Protein AF-A0A9Q4HF87-F1 (afdb_monomer_lite)

Structure (mmCIF, N/CA/C/O backbone):
data_AF-A0A9Q4HF87-F1
#
_entry.id   AF-A0A9Q4HF87-F1
#
loop_
_atom_site.group_PDB
_atom_site.id
_atom_site.type_symbol
_atom_site.label_atom_id
_atom_site.label_alt_id
_atom_site.label_comp_id
_atom_site.label_asym_id
_atom_site.label_entity_id
_atom_site.label_seq_id
_atom_site.pdbx_PDB_ins_code
_atom_site.Cartn_x
_atom_site.Cartn_y
_atom_site.Cartn_z
_atom_site.occupancy
_atom_site.B_iso_or_equiv
_atom_site.auth_seq_id
_atom_site.auth_comp_id
_atom_site.auth_asym_id
_atom_site.auth_atom_id
_atom_site.pdbx_PDB_model_num
ATOM 1 N N . MET A 1 1 ? -12.145 19.632 29.187 1.00 53.94 1 MET A N 1
ATOM 2 C CA . MET A 1 1 ? -12.642 18.281 29.526 1.00 53.94 1 MET A CA 1
ATOM 3 C C . MET A 1 1 ? -11.750 17.173 28.975 1.00 53.94 1 MET A C 1
ATOM 5 O O . MET A 1 1 ? -11.384 16.326 29.763 1.00 53.94 1 MET A O 1
ATOM 9 N N . TYR A 1 2 ? -11.330 17.186 27.700 1.00 57.38 2 TYR A N 1
ATOM 10 C CA . TYR A 1 2 ? -10.390 16.171 27.170 1.00 57.38 2 TYR A CA 1
ATOM 11 C C . TYR A 1 2 ? -8.930 16.341 27.628 1.00 57.38 2 TYR A C 1
ATOM 13 O O . TYR A 1 2 ? -8.189 15.370 27.724 1.00 57.38 2 TYR A O 1
ATOM 21 N N . GLN A 1 3 ? -8.502 17.572 27.918 1.00 66.12 3 GLN A N 1
ATOM 22 C CA . GLN A 1 3 ? -7.109 17.863 28.270 1.00 66.12 3 GLN A CA 1
ATOM 23 C C . GLN A 1 3 ? -6.695 17.228 29.606 1.00 66.12 3 GLN A C 1
ATOM 25 O O . GLN A 1 3 ? -5.600 16.683 29.708 1.00 66.12 3 GLN A O 1
ATOM 30 N N . ASP A 1 4 ? -7.588 17.239 30.596 1.00 76.38 4 ASP A N 1
ATOM 31 C CA . ASP A 1 4 ? -7.321 16.689 31.929 1.00 76.38 4 ASP A CA 1
ATOM 32 C C . ASP A 1 4 ? -7.160 15.160 31.898 1.00 76.38 4 ASP A C 1
ATOM 34 O O . ASP A 1 4 ? -6.319 14.606 32.603 1.00 76.38 4 ASP A O 1
ATOM 38 N N . GLU A 1 5 ? -7.904 14.482 31.020 1.00 75.12 5 GLU A N 1
ATOM 39 C CA . GLU A 1 5 ? -7.817 13.032 30.821 1.00 75.12 5 GLU A CA 1
ATOM 40 C C . GLU A 1 5 ? -6.488 12.625 30.167 1.00 75.12 5 GLU A C 1
ATOM 42 O O . GLU A 1 5 ? -5.834 11.677 30.604 1.00 75.12 5 GLU A O 1
ATOM 47 N N . ILE A 1 6 ? -6.043 13.372 29.150 1.00 74.00 6 ILE A N 1
ATOM 48 C CA . ILE A 1 6 ? -4.746 13.132 28.502 1.00 74.00 6 ILE A CA 1
ATOM 49 C C . ILE A 1 6 ? -3.596 13.392 29.480 1.00 74.00 6 ILE A C 1
ATOM 51 O O . ILE A 1 6 ? -2.670 12.586 29.552 1.00 74.00 6 ILE A O 1
ATOM 55 N N . ILE A 1 7 ? -3.675 14.463 30.278 1.00 77.69 7 ILE A N 1
ATOM 56 C CA . ILE A 1 7 ? -2.673 14.766 31.311 1.00 77.69 7 ILE A CA 1
ATOM 57 C C . ILE A 1 7 ? -2.592 13.628 32.333 1.00 77.69 7 ILE A C 1
ATOM 59 O O . ILE A 1 7 ? -1.493 13.177 32.652 1.00 77.69 7 ILE A O 1
ATOM 63 N N . GLN A 1 8 ? -3.731 13.114 32.808 1.00 77.94 8 GLN A N 1
ATOM 64 C CA . GLN A 1 8 ? -3.731 11.978 33.732 1.00 77.94 8 GLN A CA 1
ATOM 65 C C . GLN A 1 8 ? -3.090 10.731 33.125 1.00 77.94 8 GLN A C 1
ATOM 67 O O . GLN A 1 8 ? -2.305 10.068 33.794 1.00 77.94 8 GLN A O 1
ATOM 72 N N . ARG A 1 9 ? -3.371 10.417 31.858 1.00 73.94 9 ARG A N 1
ATOM 73 C CA . ARG A 1 9 ? -2.777 9.251 31.187 1.00 73.94 9 ARG A CA 1
ATOM 74 C C . ARG A 1 9 ? -1.262 9.374 31.037 1.00 73.94 9 ARG A C 1
ATOM 76 O O . ARG A 1 9 ? -0.563 8.388 31.246 1.00 73.94 9 ARG A O 1
ATOM 83 N N . VAL A 1 10 ? -0.764 10.570 30.718 1.00 74.06 10 VAL A N 1
ATOM 84 C CA . VAL A 1 10 ? 0.680 10.838 30.622 1.00 74.06 10 VAL A CA 1
ATOM 85 C C . VAL A 1 10 ? 1.351 10.707 31.988 1.00 74.06 10 VAL A C 1
ATOM 87 O O . VAL A 1 10 ? 2.381 10.047 32.092 1.00 74.06 10 VAL A O 1
ATOM 90 N N . ASN A 1 11 ? 0.750 11.267 33.040 1.00 75.94 11 ASN A N 1
ATOM 91 C CA . ASN A 1 11 ? 1.283 11.148 34.398 1.00 75.94 11 ASN A CA 1
ATOM 92 C C . ASN A 1 11 ? 1.305 9.690 34.868 1.00 75.94 11 ASN A C 1
ATOM 94 O O . ASN A 1 11 ? 2.323 9.226 35.370 1.00 75.94 11 ASN A O 1
ATOM 98 N N . ASN A 1 12 ? 0.226 8.943 34.622 1.00 75.56 12 ASN A N 1
ATOM 99 C CA . ASN A 1 12 ? 0.157 7.527 34.971 1.00 75.56 12 ASN A CA 1
ATOM 100 C C . ASN A 1 12 ? 1.239 6.709 34.251 1.00 75.56 12 ASN A C 1
ATOM 102 O O . ASN A 1 12 ? 1.839 5.839 34.865 1.00 75.56 12 ASN A O 1
ATOM 106 N N . ALA A 1 13 ? 1.513 6.987 32.971 1.00 69.19 13 ALA A N 1
ATOM 107 C CA . ALA A 1 13 ? 2.566 6.301 32.219 1.00 69.19 13 ALA A CA 1
ATOM 108 C C . ALA A 1 13 ? 3.981 6.644 32.724 1.00 69.19 13 ALA A C 1
ATOM 110 O O . ALA A 1 13 ? 4.856 5.785 32.710 1.00 69.19 13 ALA A O 1
ATOM 111 N N . ALA A 1 14 ? 4.199 7.872 33.209 1.00 69.62 14 ALA A N 1
ATOM 112 C CA . ALA A 1 14 ? 5.477 8.302 33.778 1.00 69.62 14 ALA A CA 1
ATOM 113 C C . ALA A 1 14 ? 5.750 7.731 35.185 1.00 69.62 14 ALA A C 1
ATOM 115 O O . ALA A 1 14 ? 6.909 7.569 35.559 1.00 69.62 14 ALA A O 1
ATOM 116 N N . GLU A 1 15 ? 4.706 7.432 35.964 1.00 71.50 15 GLU A N 1
ATOM 117 C CA . GLU A 1 15 ? 4.824 6.903 37.333 1.00 71.50 15 GLU A CA 1
ATOM 118 C C . GLU A 1 15 ? 4.997 5.376 37.405 1.00 71.50 15 GLU A C 1
ATOM 120 O O . GLU A 1 15 ? 5.303 4.840 38.472 1.00 71.50 15 GLU A O 1
ATOM 125 N N . ILE A 1 16 ? 4.832 4.643 36.297 1.00 70.75 16 ILE A N 1
ATOM 126 C CA . ILE A 1 16 ? 5.067 3.192 36.280 1.00 70.75 16 ILE A CA 1
ATOM 127 C C . ILE A 1 16 ? 6.584 2.945 36.261 1.00 70.75 16 ILE A C 1
ATOM 129 O O . ILE A 1 16 ? 7.194 2.776 35.208 1.00 70.75 16 ILE A O 1
ATOM 133 N N . GLU A 1 17 ? 7.189 2.873 37.453 1.00 57.06 17 GLU A N 1
ATOM 134 C CA . GLU A 1 17 ? 8.635 2.688 37.706 1.00 57.06 17 GLU A CA 1
ATOM 135 C C . GLU A 1 17 ? 9.269 1.426 37.069 1.00 57.06 17 GLU A C 1
ATOM 137 O O . GLU A 1 17 ? 10.482 1.248 37.138 1.00 57.06 17 GLU A O 1
ATOM 142 N N . ASN A 1 18 ? 8.480 0.552 36.431 1.00 54.31 18 ASN A N 1
ATOM 143 C CA . ASN A 1 18 ? 8.938 -0.676 35.765 1.00 54.31 18 ASN A CA 1
ATOM 144 C C . ASN A 1 18 ? 8.509 -0.798 34.292 1.00 54.31 18 ASN A C 1
ATOM 146 O O . ASN A 1 18 ? 8.648 -1.876 33.710 1.00 54.31 18 ASN A O 1
ATOM 150 N N . SER A 1 19 ? 7.989 0.266 33.675 1.00 51.84 19 SER A N 1
ATOM 151 C CA . SER A 1 19 ? 7.737 0.241 32.235 1.00 51.84 19 SER A CA 1
ATOM 152 C C . SER A 1 19 ? 9.009 0.658 31.502 1.00 51.84 19 SER A C 1
ATOM 154 O O . SER A 1 19 ? 9.452 1.797 31.604 1.00 51.84 19 SER A O 1
ATOM 156 N N . ASN A 1 20 ? 9.602 -0.253 30.728 1.00 52.00 20 ASN A N 1
ATOM 157 C CA . ASN A 1 20 ? 10.676 0.064 29.773 1.00 52.00 20 ASN A CA 1
ATOM 158 C C . ASN A 1 20 ? 10.160 0.889 28.568 1.00 52.00 20 ASN A C 1
ATOM 160 O O . ASN A 1 20 ? 10.801 0.934 27.518 1.00 52.00 20 ASN A O 1
ATOM 164 N N . GLU A 1 21 ? 8.984 1.503 28.685 1.00 58.44 21 GLU A N 1
ATOM 165 C CA . GLU A 1 21 ? 8.322 2.258 27.633 1.00 58.44 21 GLU A CA 1
ATOM 166 C C . GLU A 1 21 ? 8.835 3.701 27.634 1.00 58.44 21 GLU A C 1
ATOM 168 O O . GLU A 1 21 ? 8.599 4.492 28.547 1.00 58.44 21 GLU A O 1
ATOM 173 N N . MET A 1 22 ? 9.578 4.047 26.586 1.00 58.94 22 MET A N 1
ATOM 174 C CA . MET A 1 22 ? 10.093 5.394 26.380 1.00 58.94 22 MET A CA 1
ATOM 175 C C . MET A 1 22 ? 8.967 6.332 25.921 1.00 58.94 22 MET A C 1
ATOM 177 O O . MET A 1 22 ? 8.437 6.190 24.821 1.00 58.94 22 MET A O 1
ATOM 181 N N . LEU A 1 23 ? 8.638 7.335 26.739 1.00 60.59 23 LEU A N 1
ATOM 182 C CA . LEU A 1 23 ? 7.742 8.436 26.369 1.00 60.59 23 LEU A CA 1
ATOM 183 C C . LEU A 1 23 ? 8.472 9.438 25.459 1.00 60.59 23 LEU A C 1
ATOM 185 O O . LEU A 1 23 ? 9.413 10.105 25.888 1.00 60.59 23 LEU A O 1
ATOM 189 N N . ILE A 1 24 ? 8.022 9.579 24.208 1.00 61.19 24 ILE A N 1
ATOM 190 C CA . ILE A 1 24 ? 8.557 10.557 23.246 1.00 61.19 24 ILE A CA 1
ATOM 191 C C . ILE A 1 24 ? 7.504 11.639 22.991 1.00 61.19 24 ILE A C 1
ATOM 193 O O . ILE A 1 24 ? 6.457 11.379 22.405 1.00 61.19 24 ILE A O 1
ATOM 197 N N . ILE A 1 25 ? 7.795 12.875 23.400 1.00 68.62 25 ILE A N 1
ATOM 198 C CA . ILE A 1 25 ? 6.959 14.048 23.112 1.00 68.62 25 ILE A CA 1
ATOM 199 C C . ILE A 1 25 ? 7.639 14.842 21.997 1.00 68.62 25 ILE A C 1
ATOM 201 O O . ILE A 1 25 ? 8.723 15.391 22.198 1.00 68.62 25 ILE A O 1
ATOM 205 N N . ARG A 1 26 ? 7.001 14.932 20.826 1.00 54.50 26 ARG A N 1
ATOM 206 C CA . ARG A 1 26 ? 7.483 15.749 19.704 1.00 54.50 26 ARG A CA 1
ATOM 207 C C . ARG A 1 26 ? 6.495 16.856 19.364 1.00 54.50 26 ARG A C 1
ATOM 209 O O . ARG A 1 26 ? 5.284 16.650 19.365 1.00 54.50 26 ARG A O 1
ATOM 216 N N . LYS A 1 27 ? 7.022 18.037 19.046 1.00 54.06 27 LYS A N 1
ATOM 217 C CA . LYS A 1 27 ? 6.237 19.138 18.488 1.00 54.06 27 LYS A CA 1
ATOM 218 C C . LYS A 1 27 ? 6.055 18.871 16.996 1.00 54.06 27 LYS A C 1
ATOM 220 O O . LYS A 1 27 ? 7.039 18.845 16.265 1.00 54.06 27 LYS A O 1
ATOM 225 N N . ILE A 1 28 ? 4.818 18.653 16.567 1.00 61.12 28 ILE A N 1
ATOM 226 C CA . ILE A 1 28 ? 4.487 18.490 15.150 1.00 61.12 28 ILE A CA 1
ATOM 227 C C . ILE A 1 28 ? 4.228 19.889 14.586 1.00 61.12 28 ILE A C 1
ATOM 229 O O . ILE A 1 28 ? 3.387 20.622 15.108 1.00 61.12 28 ILE A O 1
ATOM 233 N N . GLU A 1 29 ? 4.989 20.288 13.569 1.00 52.00 29 GLU A N 1
ATOM 234 C CA . GLU A 1 29 ? 4.663 21.465 12.762 1.00 52.00 29 GLU A CA 1
ATOM 235 C C . GLU A 1 29 ? 3.537 21.082 11.794 1.00 52.00 29 GLU A C 1
ATOM 237 O O . GLU A 1 29 ? 3.596 20.018 11.178 1.00 52.00 29 GLU A O 1
ATOM 242 N N . GLU A 1 30 ? 2.495 21.915 11.694 1.00 52.09 30 GLU A N 1
ATOM 243 C CA . GLU A 1 30 ? 1.370 21.738 10.765 1.00 52.09 30 GLU A CA 1
ATOM 244 C C . GLU A 1 30 ? 1.868 21.788 9.314 1.00 52.09 30 GLU A C 1
ATOM 246 O O . GLU A 1 30 ? 1.795 22.811 8.637 1.00 52.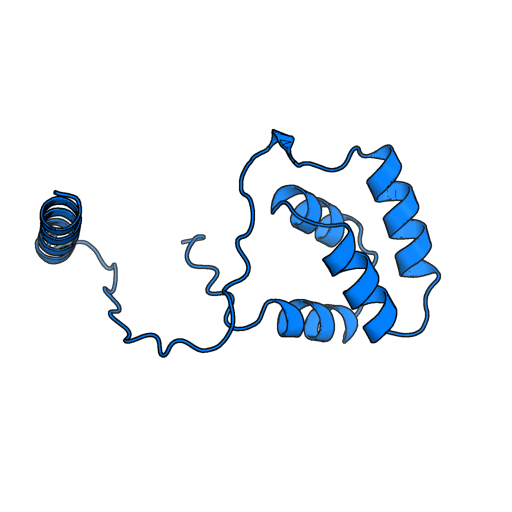09 30 GLU A O 1
ATOM 251 N N . SER A 1 31 ? 2.392 20.680 8.810 1.00 50.78 31 SER A N 1
ATOM 252 C CA . SER A 1 31 ? 2.603 20.502 7.384 1.00 50.78 31 SER A CA 1
ATOM 253 C C . SER A 1 31 ? 2.174 19.100 6.982 1.00 50.78 31 SER A C 1
ATOM 255 O O . SER A 1 31 ? 2.628 18.104 7.534 1.00 50.78 31 SER A O 1
ATOM 257 N N . GLU A 1 32 ? 1.251 19.113 6.022 1.00 46.00 32 GLU A N 1
ATOM 258 C CA . GLU A 1 32 ? 0.564 18.000 5.374 1.00 46.00 32 GLU A CA 1
ATOM 259 C C . GLU A 1 32 ? -0.447 17.248 6.246 1.00 46.00 32 GLU A C 1
ATOM 261 O O . GLU A 1 32 ? -0.156 16.734 7.321 1.00 46.00 32 GLU A O 1
ATOM 266 N N . LYS A 1 33 ? -1.692 17.220 5.747 1.00 43.44 33 LYS A N 1
ATOM 267 C CA . LYS A 1 33 ? -2.804 16.452 6.309 1.00 43.44 33 LYS A CA 1
ATOM 268 C C . LYS A 1 33 ? -2.307 15.022 6.557 1.00 43.44 33 LYS A C 1
ATOM 270 O O . LYS A 1 33 ? -2.018 14.338 5.571 1.00 43.44 33 LYS A O 1
ATOM 275 N N . PRO A 1 34 ? -2.198 14.569 7.814 1.00 49.09 34 PRO A N 1
ATOM 276 C CA . PRO A 1 34 ? -1.815 13.195 8.076 1.00 49.09 34 PRO A CA 1
ATOM 277 C C . PRO A 1 34 ? -2.859 12.282 7.432 1.00 49.09 34 PRO A C 1
ATOM 279 O O . PRO A 1 34 ? -4.061 12.549 7.488 1.00 49.09 34 PRO A O 1
ATOM 282 N N . MET A 1 35 ? -2.389 11.240 6.753 1.00 48.56 35 MET A N 1
ATOM 283 C CA . MET A 1 35 ? -3.256 10.205 6.208 1.00 48.56 35 MET A CA 1
ATOM 284 C C . MET A 1 35 ? -3.985 9.530 7.374 1.00 48.56 35 MET A C 1
ATOM 286 O O . MET A 1 35 ? -3.364 8.845 8.182 1.00 48.56 35 MET A O 1
ATOM 290 N N . GLU A 1 36 ? -5.297 9.733 7.479 1.00 53.56 36 GLU A N 1
ATOM 291 C CA . GLU A 1 36 ? -6.135 8.975 8.407 1.00 53.56 36 GLU A CA 1
ATOM 292 C C . GLU A 1 36 ? -6.337 7.574 7.818 1.00 53.56 36 GLU A C 1
ATOM 294 O O . GLU A 1 36 ? -7.197 7.373 6.961 1.00 53.56 36 GLU A O 1
ATOM 299 N N . LEU A 1 37 ? -5.523 6.597 8.239 1.00 54.62 37 LEU A N 1
ATOM 300 C CA . LEU A 1 37 ? -5.869 5.195 8.008 1.00 54.62 37 LEU A CA 1
ATOM 301 C C . LEU A 1 37 ? -7.173 4.914 8.748 1.00 54.62 37 LEU A C 1
ATOM 303 O O . LEU A 1 37 ? -7.226 4.948 9.980 1.00 54.62 37 LEU A O 1
ATOM 307 N N . MET A 1 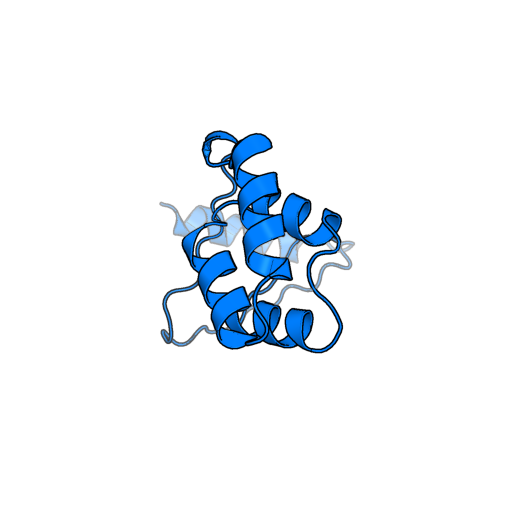38 ? -8.231 4.630 7.994 1.00 55.19 38 MET A N 1
ATOM 308 C CA . MET A 1 38 ? -9.491 4.223 8.591 1.00 55.19 38 MET A CA 1
ATOM 309 C C . MET A 1 38 ? -9.347 2.773 9.059 1.00 55.19 38 MET A C 1
ATOM 311 O O . MET A 1 38 ? -9.160 1.852 8.265 1.00 55.19 38 MET A O 1
ATOM 315 N N . LEU A 1 39 ? -9.407 2.571 10.375 1.00 53.06 39 LEU A N 1
ATOM 316 C CA . LEU A 1 39 ? -9.348 1.249 11.012 1.00 53.06 39 LEU A CA 1
ATOM 317 C C . LEU A 1 39 ? -10.724 0.559 11.069 1.00 53.06 39 LEU A C 1
ATOM 319 O O . LEU A 1 39 ? -10.896 -0.425 11.782 1.00 53.06 39 LEU A O 1
ATOM 323 N N . ASN A 1 40 ? -11.723 1.078 10.351 1.00 57.56 40 ASN A N 1
ATOM 324 C CA . ASN A 1 40 ? -13.056 0.490 10.321 1.00 57.56 40 ASN A CA 1
ATOM 325 C C . ASN A 1 40 ? -13.090 -0.711 9.369 1.00 57.56 40 ASN A C 1
ATOM 327 O O . ASN A 1 40 ? -12.899 -0.566 8.164 1.00 57.56 40 ASN A O 1
ATOM 331 N N . GLU A 1 41 ? -13.439 -1.888 9.892 1.00 58.75 41 GLU A N 1
ATOM 332 C CA . GLU A 1 41 ? -13.609 -3.112 9.089 1.00 58.75 41 GLU A CA 1
ATOM 333 C C . GLU A 1 41 ? -14.689 -2.981 7.999 1.00 58.75 41 GLU A C 1
ATOM 335 O O . GLU A 1 41 ? -14.645 -3.678 6.987 1.00 58.75 41 GLU A O 1
ATOM 340 N N . ASN A 1 42 ? -15.648 -2.066 8.179 1.00 61.47 42 ASN A N 1
ATOM 341 C CA . ASN A 1 42 ? -16.727 -1.824 7.217 1.00 61.47 42 ASN A CA 1
ATOM 342 C C . ASN A 1 42 ? -16.256 -1.157 5.915 1.00 61.47 42 ASN A C 1
ATOM 344 O O . ASN A 1 42 ? -16.993 -1.194 4.930 1.00 61.47 42 ASN A O 1
ATOM 348 N N . ASP A 1 43 ? -15.051 -0.582 5.897 1.00 65.81 43 ASP A N 1
ATOM 349 C CA . ASP A 1 43 ? -14.490 0.086 4.719 1.00 65.81 43 ASP A CA 1
ATOM 350 C C . ASP A 1 43 ? -13.646 -0.865 3.850 1.00 65.81 43 ASP A C 1
ATOM 352 O O . ASP A 1 43 ? -13.086 -0.450 2.835 1.00 65.81 43 ASP A O 1
ATOM 356 N N . ARG A 1 44 ? -13.588 -2.157 4.214 1.00 75.25 44 ARG A N 1
ATOM 357 C CA . ARG A 1 44 ? -12.824 -3.178 3.492 1.00 75.25 44 ARG A CA 1
ATOM 358 C C . ARG A 1 44 ? -13.357 -3.400 2.076 1.00 75.25 44 ARG A C 1
ATOM 360 O O . ARG A 1 44 ? -14.552 -3.603 1.832 1.00 75.25 44 ARG A O 1
ATOM 367 N N . ILE A 1 45 ? -12.440 -3.463 1.123 1.00 81.12 45 ILE A N 1
ATOM 368 C CA . ILE A 1 45 ? -12.713 -3.823 -0.261 1.00 81.12 45 ILE A CA 1
ATOM 369 C C . ILE A 1 45 ? -13.036 -5.320 -0.341 1.00 81.12 45 ILE A C 1
ATOM 371 O O . ILE A 1 45 ? -12.319 -6.171 0.169 1.00 81.12 45 ILE A O 1
ATOM 375 N N . SER A 1 46 ? -14.098 -5.675 -1.066 1.00 83.31 46 SER A N 1
ATOM 376 C CA . SER A 1 46 ? -14.418 -7.083 -1.334 1.00 83.31 46 SER A CA 1
ATOM 377 C C . SER A 1 46 ? -13.289 -7.798 -2.093 1.00 83.31 46 SER A C 1
ATOM 379 O O . SER A 1 46 ? -12.795 -7.253 -3.085 1.00 83.31 46 SER A O 1
ATOM 381 N N . ASP A 1 47 ? -13.023 -9.064 -1.777 1.00 81.62 47 ASP A N 1
ATOM 382 C CA . ASP A 1 47 ? -11.995 -9.900 -2.423 1.00 81.62 47 ASP A CA 1
ATOM 383 C C . ASP A 1 47 ? -12.042 -9.885 -3.964 1.00 81.62 47 ASP A C 1
ATOM 385 O O . ASP A 1 47 ? -11.012 -9.870 -4.640 1.00 81.62 47 ASP A O 1
ATOM 389 N N . ILE A 1 48 ? -13.245 -9.850 -4.553 1.00 84.75 48 ILE A 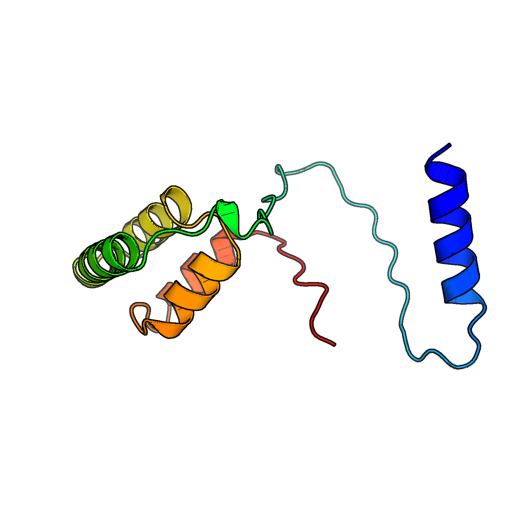N 1
ATOM 390 C CA . ILE A 1 48 ? -13.437 -9.801 -6.015 1.00 84.75 48 ILE A CA 1
ATOM 391 C C . ILE A 1 48 ? -12.856 -8.510 -6.609 1.00 84.75 48 ILE A C 1
ATOM 393 O O . ILE A 1 48 ? -12.288 -8.527 -7.702 1.00 84.75 48 ILE A O 1
ATOM 397 N N . LYS A 1 49 ? -13.019 -7.385 -5.908 1.00 85.00 49 LYS A N 1
ATOM 398 C CA . LYS A 1 49 ? -12.460 -6.092 -6.314 1.00 85.00 49 LYS A CA 1
ATOM 399 C C . LYS A 1 49 ? -10.947 -6.069 -6.099 1.00 85.00 49 LYS A C 1
ATOM 401 O O . LYS A 1 49 ? -10.253 -5.635 -7.012 1.00 85.00 49 LYS A O 1
ATOM 406 N N . ILE A 1 50 ? -10.445 -6.606 -4.981 1.00 84.62 50 ILE A N 1
ATOM 407 C CA . ILE A 1 50 ? -8.998 -6.719 -4.723 1.00 84.62 50 ILE A CA 1
ATOM 408 C C . ILE A 1 50 ? -8.316 -7.503 -5.844 1.00 84.62 50 ILE A C 1
ATOM 410 O O . ILE A 1 50 ? -7.346 -7.021 -6.415 1.00 84.62 50 ILE A O 1
ATOM 414 N N . ARG A 1 51 ? -8.865 -8.656 -6.247 1.00 86.88 51 ARG A N 1
ATOM 415 C CA . ARG A 1 51 ? -8.281 -9.463 -7.331 1.00 86.88 51 ARG A CA 1
ATOM 416 C C . ARG A 1 51 ? -8.153 -8.684 -8.643 1.00 86.88 51 ARG A C 1
ATOM 418 O O . ARG A 1 51 ? -7.101 -8.704 -9.266 1.00 86.88 51 ARG A O 1
ATOM 425 N N . LYS A 1 52 ? -9.198 -7.943 -9.029 1.00 88.81 52 LYS A N 1
ATOM 426 C CA . LYS A 1 52 ? -9.161 -7.093 -10.231 1.00 88.81 52 LYS A CA 1
ATOM 427 C C . LYS A 1 52 ? -8.144 -5.959 -10.110 1.00 88.81 52 LYS A C 1
ATOM 429 O O . LYS A 1 52 ? -7.509 -5.609 -11.098 1.00 88.81 52 LYS A O 1
ATOM 434 N N . LEU A 1 53 ? -8.011 -5.366 -8.924 1.00 89.19 53 LEU A N 1
ATOM 435 C CA . LEU A 1 53 ? -7.027 -4.314 -8.674 1.00 89.19 53 LEU A CA 1
ATOM 436 C C . LEU A 1 53 ? -5.605 -4.863 -8.760 1.00 89.19 53 LEU A C 1
ATOM 438 O O . LEU A 1 53 ? -4.776 -4.245 -9.416 1.00 89.19 53 LEU A O 1
ATOM 442 N N . VAL A 1 54 ? -5.349 -6.041 -8.193 1.00 88.88 54 VAL A N 1
ATOM 443 C CA . VAL A 1 54 ? -4.061 -6.737 -8.301 1.00 88.88 54 VAL A CA 1
ATOM 444 C C . VAL A 1 54 ? -3.696 -6.988 -9.765 1.00 88.88 54 VAL A C 1
ATOM 446 O O . VAL A 1 54 ? -2.599 -6.618 -10.179 1.00 88.88 54 VAL A O 1
ATOM 449 N N . ASP A 1 55 ? -4.622 -7.504 -10.578 1.00 89.62 55 ASP A N 1
ATOM 450 C CA . ASP A 1 55 ? -4.384 -7.706 -12.016 1.00 89.62 55 ASP A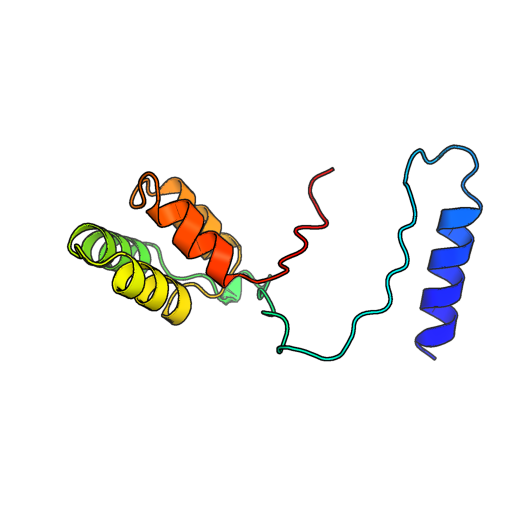 CA 1
ATOM 451 C C . ASP A 1 55 ? -4.027 -6.383 -12.727 1.00 89.62 55 ASP A C 1
ATOM 453 O O . ASP A 1 55 ? -3.106 -6.324 -13.547 1.00 89.62 55 ASP A O 1
ATOM 457 N N . CYS A 1 56 ? -4.716 -5.291 -12.378 1.00 89.25 56 CYS A N 1
ATOM 458 C CA . CYS A 1 56 ? -4.427 -3.954 -12.897 1.00 89.25 56 CYS A CA 1
ATOM 459 C C . CYS A 1 56 ? -3.060 -3.414 -12.442 1.00 89.25 56 CYS A C 1
ATOM 461 O O . CYS A 1 56 ? -2.400 -2.727 -13.222 1.00 89.25 56 CYS A O 1
ATOM 463 N N . ILE A 1 57 ? -2.634 -3.696 -11.206 1.00 89.62 57 ILE A N 1
ATOM 464 C CA . ILE A 1 57 ? -1.331 -3.278 -10.666 1.00 89.62 57 ILE A CA 1
ATOM 465 C C . ILE A 1 57 ? -0.214 -4.021 -11.394 1.00 89.62 57 ILE A C 1
ATOM 467 O O . ILE A 1 57 ? 0.702 -3.385 -11.908 1.00 89.62 57 ILE A O 1
ATOM 471 N N . VAL A 1 58 ? -0.322 -5.346 -11.516 1.00 87.81 58 VAL A N 1
ATOM 472 C CA . VAL A 1 58 ? 0.674 -6.182 -12.206 1.00 87.81 58 VAL A CA 1
ATOM 473 C C . VAL A 1 58 ? 0.804 -5.796 -13.684 1.00 87.81 58 VAL A C 1
ATOM 475 O O . VAL A 1 58 ? 1.904 -5.808 -14.234 1.00 87.81 58 VAL A O 1
ATOM 478 N N . GLY A 1 59 ? -0.297 -5.401 -14.331 1.00 87.38 59 GLY A N 1
ATOM 479 C CA . GLY A 1 59 ? -0.298 -4.970 -15.732 1.00 87.38 59 GLY A CA 1
ATOM 480 C C . GLY A 1 59 ? 0.387 -3.624 -16.008 1.00 87.38 59 GLY A C 1
ATOM 481 O O . GLY A 1 59 ? 0.708 -3.332 -17.164 1.00 87.38 59 GLY A O 1
ATOM 482 N N . ARG A 1 60 ? 0.623 -2.788 -14.988 1.00 88.69 60 ARG A N 1
ATOM 483 C CA . ARG A 1 60 ? 1.275 -1.478 -15.152 1.00 88.69 60 ARG A CA 1
ATOM 484 C C . ARG A 1 60 ? 2.794 -1.606 -15.072 1.00 88.69 60 ARG A C 1
ATOM 486 O O . ARG A 1 60 ? 3.325 -2.351 -14.262 1.00 88.69 60 ARG A O 1
ATOM 493 N N . LYS A 1 61 ? 3.504 -0.834 -15.901 1.00 86.56 61 LYS A N 1
ATOM 494 C CA . LYS A 1 61 ? 4.981 -0.772 -15.900 1.00 86.56 61 LYS A CA 1
ATOM 495 C C . LYS A 1 61 ? 5.541 0.431 -15.146 1.00 86.56 61 LYS A C 1
ATOM 497 O O . LYS A 1 61 ? 6.713 0.438 -14.799 1.00 86.56 61 LYS A O 1
ATOM 502 N N . ILE A 1 62 ? 4.728 1.468 -14.955 1.00 90.88 62 ILE A N 1
ATOM 503 C CA . ILE A 1 62 ? 5.158 2.720 -14.335 1.00 90.88 62 ILE A CA 1
ATOM 504 C C . ILE A 1 62 ? 4.817 2.657 -12.849 1.00 90.88 62 ILE A C 1
ATOM 506 O O . ILE A 1 62 ? 3.643 2.599 -12.483 1.00 90.88 62 ILE A O 1
ATOM 510 N N . ILE A 1 63 ? 5.845 2.713 -12.005 1.00 88.56 63 ILE A N 1
ATOM 511 C CA . ILE A 1 63 ? 5.727 2.614 -10.543 1.00 88.56 63 ILE A CA 1
ATOM 512 C C . ILE A 1 63 ? 4.786 3.689 -9.989 1.00 88.56 63 ILE A C 1
ATOM 514 O O . ILE A 1 63 ? 3.871 3.383 -9.232 1.00 88.56 63 ILE A O 1
ATOM 518 N N . ALA A 1 64 ? 4.929 4.936 -10.445 1.00 87.62 64 ALA A N 1
ATOM 519 C CA . ALA A 1 64 ? 4.066 6.038 -10.017 1.00 87.62 64 ALA A CA 1
ATOM 520 C C . ALA A 1 64 ? 2.574 5.772 -10.292 1.00 87.62 64 ALA A C 1
ATOM 522 O O . ALA A 1 64 ? 1.722 6.112 -9.476 1.00 87.62 64 ALA A O 1
ATOM 523 N N . GLU A 1 65 ? 2.241 5.121 -11.410 1.00 89.06 65 GLU A N 1
ATOM 524 C CA . GLU A 1 65 ? 0.854 4.773 -11.720 1.00 89.06 65 GLU A CA 1
ATOM 525 C C . GLU A 1 65 ? 0.325 3.635 -10.844 1.00 89.06 65 GLU A C 1
ATOM 527 O O . GLU A 1 65 ? -0.855 3.642 -10.494 1.00 89.06 65 GLU A O 1
ATOM 532 N N . LYS A 1 66 ? 1.177 2.663 -10.487 1.00 91.19 66 LYS A N 1
ATOM 533 C CA . LYS A 1 66 ? 0.821 1.605 -9.530 1.00 91.19 66 LYS A CA 1
ATOM 534 C C . LYS A 1 66 ? 0.497 2.210 -8.170 1.00 91.19 66 LYS A C 1
ATOM 536 O O . LYS A 1 66 ? -0.555 1.925 -7.606 1.00 91.19 66 LYS A O 1
ATOM 541 N N . VAL A 1 67 ? 1.376 3.086 -7.687 1.00 87.56 67 VAL A N 1
ATOM 542 C CA . VAL A 1 67 ? 1.233 3.763 -6.396 1.00 87.56 67 VAL A CA 1
ATOM 543 C C . VAL A 1 67 ? -0.036 4.617 -6.358 1.00 87.56 67 VAL A C 1
ATOM 545 O O . VAL A 1 67 ? -0.795 4.524 -5.397 1.00 87.56 67 VAL A O 1
ATOM 548 N N . LEU A 1 68 ? -0.328 5.382 -7.415 1.00 87.88 68 LEU A N 1
ATOM 549 C CA . LEU A 1 68 ? -1.582 6.140 -7.519 1.00 87.88 68 LEU A CA 1
ATOM 550 C C . LEU A 1 68 ? -2.814 5.229 -7.483 1.00 87.88 68 LEU A C 1
ATOM 552 O O . LEU A 1 68 ? -3.743 5.487 -6.725 1.00 87.88 68 LEU A O 1
ATOM 556 N N . LEU A 1 69 ? -2.805 4.132 -8.248 1.00 89.00 69 LEU A N 1
ATOM 557 C CA . LEU A 1 69 ? -3.920 3.183 -8.264 1.00 89.00 69 LEU A CA 1
ATOM 558 C C . LEU A 1 69 ? -4.181 2.597 -6.869 1.00 89.00 69 LEU A C 1
ATOM 560 O O . LEU A 1 69 ? -5.336 2.465 -6.465 1.00 89.00 69 LEU A O 1
ATOM 564 N N . ILE A 1 70 ? -3.109 2.270 -6.144 1.00 88.31 70 ILE A N 1
ATOM 565 C CA . ILE A 1 70 ? -3.186 1.768 -4.774 1.00 88.31 70 ILE A CA 1
ATOM 566 C C . ILE A 1 70 ? -3.771 2.841 -3.853 1.00 88.31 70 ILE A C 1
ATOM 568 O O . ILE A 1 70 ? -4.728 2.574 -3.137 1.00 88.31 70 ILE A O 1
ATOM 572 N N . ARG A 1 71 ? -3.259 4.071 -3.901 1.00 84.62 71 ARG A N 1
ATOM 573 C CA . ARG A 1 71 ? -3.745 5.161 -3.044 1.00 84.62 71 ARG A CA 1
ATOM 574 C C . ARG A 1 71 ? -5.207 5.531 -3.270 1.00 84.62 71 ARG A C 1
ATOM 576 O O . ARG A 1 71 ? -5.880 5.902 -2.317 1.00 84.62 71 ARG A O 1
ATOM 583 N N . ASP A 1 72 ? -5.686 5.429 -4.503 1.00 85.06 72 ASP A N 1
ATOM 584 C CA . ASP A 1 72 ? -7.064 5.792 -4.838 1.00 85.06 72 ASP A CA 1
ATOM 585 C C . ASP A 1 72 ? -8.084 4.735 -4.393 1.00 85.06 72 ASP A C 1
ATOM 587 O O . ASP A 1 72 ? -9.265 5.046 -4.241 1.00 85.06 72 ASP A O 1
ATOM 591 N N . HIS A 1 73 ? -7.655 3.479 -4.227 1.00 84.44 73 HIS A N 1
ATOM 592 C CA . HIS A 1 73 ? -8.572 2.357 -4.016 1.00 84.44 73 HIS A CA 1
ATOM 593 C C . HIS A 1 73 ? -8.432 1.704 -2.644 1.00 84.44 73 HIS A C 1
ATOM 595 O O . HIS A 1 73 ? -9.432 1.203 -2.141 1.00 84.44 73 HIS A O 1
ATOM 601 N N . PHE A 1 74 ? -7.238 1.703 -2.050 1.00 81.56 74 PHE A N 1
ATOM 602 C CA . PHE A 1 74 ? -6.947 1.071 -0.765 1.00 81.56 74 PHE A CA 1
ATOM 603 C C . PHE A 1 74 ? -7.054 2.118 0.341 1.00 81.56 74 PHE A C 1
ATOM 605 O O . PHE A 1 74 ? -6.279 3.069 0.377 1.00 81.56 74 PHE A O 1
ATOM 612 N N . VAL A 1 75 ? -8.052 1.966 1.214 1.00 76.38 75 VAL A N 1
ATOM 613 C CA . VAL A 1 75 ? -8.395 2.977 2.230 1.00 76.38 75 VAL A CA 1
ATOM 614 C C . VAL A 1 75 ? -8.216 2.430 3.645 1.00 76.38 75 VAL A C 1
ATOM 616 O O . VAL A 1 75 ? -7.754 3.160 4.524 1.00 76.38 75 VAL A O 1
ATOM 619 N N . SER A 1 76 ? -8.535 1.152 3.874 1.00 76.12 76 SER A N 1
ATOM 620 C CA . SER A 1 76 ? -8.394 0.528 5.191 1.00 76.12 76 SER A CA 1
ATOM 621 C C . SER A 1 76 ? -7.040 -0.161 5.369 1.00 76.12 76 SER A C 1
ATOM 623 O O . SER A 1 76 ? -6.425 -0.637 4.412 1.00 76.12 76 SER A O 1
ATOM 625 N N . LEU A 1 77 ? -6.596 -0.291 6.624 1.00 76.94 77 LEU A N 1
ATOM 626 C CA . LEU A 1 77 ? -5.395 -1.067 6.962 1.00 76.94 77 LEU A CA 1
ATOM 627 C C . LEU A 1 77 ? -5.493 -2.520 6.466 1.00 76.94 77 LEU A C 1
ATOM 629 O O . LEU A 1 77 ? -4.505 -3.078 5.995 1.00 76.94 77 LEU A O 1
ATOM 633 N N . HIS A 1 78 ? -6.682 -3.122 6.541 1.00 78.69 78 HIS A N 1
ATOM 634 C CA . HIS A 1 78 ? -6.909 -4.486 6.065 1.00 78.69 78 HIS A CA 1
ATOM 635 C C . HIS A 1 78 ? -6.715 -4.611 4.555 1.00 78.69 78 HIS A C 1
ATOM 637 O O . HIS A 1 78 ? -6.111 -5.583 4.112 1.00 78.69 78 HIS A O 1
ATOM 643 N N . ASP A 1 79 ? -7.138 -3.614 3.774 1.00 81.94 79 ASP A N 1
ATOM 644 C CA . ASP A 1 79 ? -6.904 -3.615 2.328 1.00 81.94 79 ASP A CA 1
ATOM 645 C C . ASP A 1 79 ? -5.405 -3.563 2.019 1.00 81.94 79 ASP A C 1
ATOM 647 O O . ASP A 1 79 ? -4.929 -4.269 1.130 1.00 81.94 79 ASP A O 1
ATOM 651 N N . TYR A 1 80 ? -4.644 -2.759 2.768 1.00 82.62 80 TYR A N 1
ATOM 652 C CA . TYR A 1 80 ? -3.190 -2.702 2.626 1.00 82.62 80 TYR A CA 1
ATOM 653 C C . TYR A 1 80 ? -2.516 -4.017 3.036 1.00 82.62 80 TYR A C 1
ATOM 655 O O . TYR A 1 80 ? -1.598 -4.459 2.351 1.00 82.62 80 TYR A O 1
ATOM 663 N N . LEU A 1 81 ? -2.980 -4.688 4.093 1.00 82.50 81 LEU A N 1
ATOM 664 C CA . LEU A 1 81 ? -2.485 -6.020 4.461 1.00 82.50 81 LEU A CA 1
ATOM 665 C C . LEU A 1 81 ? -2.783 -7.058 3.370 1.00 82.50 81 LEU A C 1
ATOM 667 O O . LEU A 1 81 ? -1.900 -7.830 2.999 1.00 82.50 81 LEU A O 1
ATOM 671 N N . ASP A 1 82 ? -3.994 -7.048 2.814 1.00 84.44 82 ASP A N 1
ATOM 672 C CA . ASP A 1 82 ? -4.382 -7.927 1.708 1.00 84.44 82 ASP A CA 1
ATOM 673 C C . ASP A 1 82 ? -3.545 -7.641 0.445 1.00 84.44 82 ASP A C 1
ATOM 675 O O . ASP A 1 82 ? -3.120 -8.571 -0.246 1.00 84.44 82 ASP A O 1
ATOM 679 N N . LEU A 1 83 ? -3.233 -6.369 0.168 1.00 86.19 83 LEU A N 1
ATOM 680 C CA . LEU A 1 83 ? -2.336 -5.957 -0.914 1.00 86.19 83 LEU A CA 1
ATOM 681 C C . LEU A 1 83 ? -0.912 -6.478 -0.708 1.00 86.19 83 LEU A C 1
ATOM 683 O O . LEU A 1 83 ? -0.341 -7.061 -1.629 1.00 86.19 83 LEU A O 1
ATOM 687 N N . LEU A 1 84 ? -0.337 -6.299 0.482 1.00 85.06 84 LEU A N 1
ATOM 688 C CA . LEU A 1 84 ? 1.013 -6.775 0.796 1.00 85.06 84 LEU A CA 1
ATOM 689 C C . LEU A 1 84 ? 1.097 -8.306 0.696 1.00 85.06 84 LEU A C 1
ATOM 691 O O . LEU A 1 84 ? 2.064 -8.843 0.160 1.00 85.06 84 LEU A O 1
ATOM 695 N N . ASN A 1 85 ? 0.042 -9.009 1.109 1.00 84.31 85 ASN A N 1
ATOM 696 C CA . ASN A 1 85 ? -0.059 -10.463 0.979 1.00 84.31 85 ASN A CA 1
ATOM 697 C C . ASN A 1 85 ? -0.293 -10.941 -0.465 1.00 84.31 85 ASN A C 1
ATOM 699 O O . ASN A 1 85 ? -0.088 -12.119 -0.759 1.00 84.31 85 ASN A O 1
ATOM 703 N N . SER A 1 86 ? -0.715 -10.062 -1.380 1.00 84.00 86 SER A N 1
ATOM 704 C CA . SER A 1 86 ? -0.996 -10.435 -2.773 1.00 84.00 86 SER A CA 1
ATOM 705 C C . SER A 1 86 ? 0.259 -10.677 -3.620 1.00 84.00 86 SER A C 1
ATOM 707 O O . SER A 1 86 ? 0.156 -11.270 -4.693 1.00 84.00 86 SER A O 1
ATOM 709 N N . GLY A 1 87 ? 1.433 -10.224 -3.163 1.00 83.88 87 GLY A N 1
ATOM 710 C CA . GLY A 1 87 ? 2.695 -10.373 -3.895 1.00 83.88 87 GLY A CA 1
ATOM 711 C C . GLY A 1 87 ? 2.729 -9.632 -5.238 1.00 83.88 87 GLY A C 1
ATOM 712 O O . GLY A 1 87 ? 3.387 -10.091 -6.167 1.00 83.88 87 GLY A O 1
ATOM 713 N N . CYS A 1 88 ? 1.985 -8.527 -5.372 1.00 86.31 88 CYS A N 1
ATOM 714 C CA . CYS A 1 88 ? 1.855 -7.779 -6.631 1.00 86.31 88 CYS A CA 1
ATOM 715 C C . CYS A 1 88 ? 2.842 -6.611 -6.807 1.00 86.31 88 CYS A C 1
ATOM 717 O O . CYS A 1 88 ? 2.877 -6.011 -7.885 1.00 86.31 88 CYS A O 1
ATOM 719 N N . LEU A 1 89 ? 3.619 -6.300 -5.766 1.00 87.31 89 LEU A N 1
ATOM 720 C CA . LEU A 1 89 ? 4.667 -5.280 -5.760 1.00 87.31 89 LEU A CA 1
ATOM 721 C C . LEU A 1 89 ? 6.035 -5.941 -5.607 1.00 87.31 89 LEU A C 1
ATOM 723 O O . LEU A 1 89 ? 6.159 -6.947 -4.899 1.00 87.31 89 LEU A O 1
ATOM 727 N N . PHE A 1 90 ? 7.048 -5.361 -6.250 1.00 84.81 90 PHE A N 1
ATOM 728 C CA . PHE A 1 90 ? 8.424 -5.860 -6.237 1.00 84.81 90 PHE A CA 1
ATOM 729 C C . PHE A 1 90 ? 9.436 -4.731 -6.047 1.00 84.81 90 PHE A C 1
ATOM 731 O O . PHE A 1 90 ? 9.231 -3.630 -6.544 1.00 84.81 90 PHE A O 1
ATOM 738 N N . ASP A 1 91 ? 10.538 -5.031 -5.358 1.00 87.69 91 ASP A N 1
ATOM 739 C CA . ASP A 1 91 ? 11.713 -4.163 -5.226 1.00 87.69 91 ASP A CA 1
ATOM 740 C C . ASP A 1 91 ? 11.372 -2.691 -4.895 1.00 87.69 91 ASP A C 1
ATOM 742 O O . ASP A 1 91 ? 10.798 -2.403 -3.841 1.00 87.69 91 ASP A O 1
ATOM 746 N N . ASP A 1 92 ? 11.701 -1.767 -5.799 1.00 88.81 92 ASP A N 1
ATOM 747 C CA . ASP A 1 92 ? 11.545 -0.317 -5.658 1.00 88.81 92 ASP A CA 1
ATOM 748 C C . ASP A 1 92 ? 10.079 0.149 -5.629 1.00 88.81 92 ASP A C 1
ATOM 750 O O . ASP A 1 92 ? 9.781 1.280 -5.235 1.00 88.81 92 ASP A O 1
ATOM 754 N N . GLU A 1 93 ? 9.136 -0.727 -5.981 1.00 87.56 93 GLU A N 1
ATOM 755 C CA . GLU A 1 93 ? 7.703 -0.453 -5.899 1.00 87.56 93 GLU A CA 1
ATOM 756 C C . GLU A 1 93 ? 7.214 -0.370 -4.452 1.00 87.56 93 GLU A C 1
ATOM 758 O O . GLU A 1 93 ? 6.307 0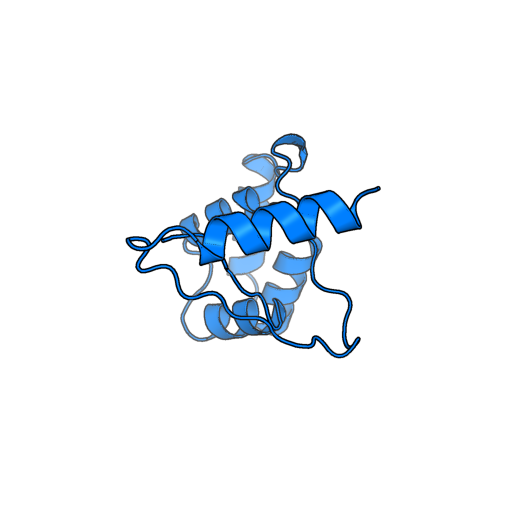.415 -4.161 1.00 87.56 93 GLU A O 1
ATOM 763 N N . TYR A 1 94 ? 7.830 -1.132 -3.539 1.00 85.00 94 TYR A N 1
ATOM 764 C CA . TYR A 1 94 ? 7.546 -1.009 -2.111 1.00 85.00 94 TYR A CA 1
ATOM 765 C C . TYR A 1 94 ? 8.032 0.332 -1.585 1.00 85.00 94 TYR A C 1
ATOM 767 O O . TYR A 1 94 ? 7.251 1.059 -0.978 1.00 85.00 94 TYR A O 1
ATOM 775 N N . ASP A 1 95 ? 9.284 0.690 -1.864 1.00 84.81 95 ASP A N 1
ATOM 776 C CA . ASP A 1 95 ? 9.871 1.948 -1.401 1.00 84.81 95 ASP A CA 1
ATOM 777 C C . ASP A 1 95 ? 9.069 3.152 -1.906 1.00 84.81 95 ASP A C 1
ATOM 779 O O . ASP A 1 95 ? 8.755 4.067 -1.140 1.00 84.81 95 ASP A O 1
ATOM 783 N N . ALA A 1 96 ? 8.660 3.124 -3.178 1.00 86.50 96 ALA A N 1
ATOM 784 C CA . ALA A 1 96 ? 7.823 4.161 -3.764 1.00 86.50 96 ALA A CA 1
ATOM 785 C C . ALA A 1 96 ? 6.443 4.249 -3.096 1.00 86.50 96 ALA A C 1
ATOM 787 O O . ALA A 1 96 ? 5.966 5.354 -2.842 1.00 86.50 96 ALA A O 1
ATOM 788 N N . LEU A 1 97 ? 5.803 3.115 -2.785 1.00 85.88 97 LEU A N 1
ATOM 789 C CA . LEU A 1 97 ? 4.530 3.104 -2.065 1.00 85.88 97 LEU A CA 1
ATOM 790 C C . LEU A 1 97 ? 4.699 3.648 -0.641 1.00 85.88 97 LEU A C 1
ATOM 792 O O . LEU A 1 97 ? 3.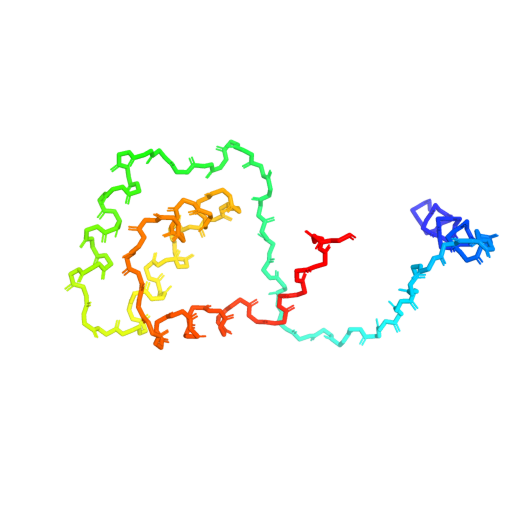961 4.552 -0.244 1.00 85.88 97 LEU A O 1
ATOM 796 N N . PHE A 1 98 ? 5.688 3.155 0.106 1.00 80.88 98 PHE A N 1
ATOM 797 C CA . PHE A 1 98 ? 5.928 3.565 1.489 1.00 80.88 98 PHE A CA 1
ATOM 798 C C . PHE A 1 98 ? 6.291 5.045 1.606 1.00 80.88 98 PHE A C 1
ATOM 800 O O . PHE A 1 98 ? 5.792 5.722 2.504 1.00 80.88 98 PHE A O 1
ATOM 807 N N . ALA A 1 99 ? 7.057 5.586 0.655 1.00 83.06 99 ALA A N 1
ATOM 808 C CA . ALA A 1 99 ? 7.347 7.016 0.593 1.00 83.06 99 ALA A CA 1
ATOM 809 C C . ALA A 1 99 ? 6.075 7.875 0.474 1.00 83.06 99 ALA A C 1
ATOM 811 O O . ALA A 1 99 ? 6.046 9.005 0.962 1.00 83.06 99 ALA A O 1
ATOM 812 N N . THR A 1 100 ? 4.998 7.354 -0.132 1.00 80.25 100 THR A N 1
ATOM 813 C CA . THR A 1 100 ? 3.731 8.095 -0.243 1.00 80.25 100 THR A CA 1
ATOM 814 C C . THR A 1 100 ? 2.866 8.092 1.007 1.00 80.25 100 THR A C 1
ATOM 816 O O . THR A 1 100 ? 1.959 8.922 1.094 1.00 80.25 100 THR A O 1
ATOM 819 N N . PHE A 1 101 ? 3.145 7.223 1.981 1.00 72.88 101 PHE A N 1
ATOM 820 C CA . PHE A 1 101 ? 2.484 7.282 3.285 1.00 72.88 101 PHE A CA 1
ATOM 821 C C . PHE A 1 101 ? 2.991 8.457 4.143 1.00 72.88 101 PHE A C 1
ATOM 823 O O . PHE A 1 101 ? 2.385 8.779 5.164 1.00 72.88 101 PHE A O 1
ATOM 830 N N . GLY A 1 102 ? 4.046 9.157 3.702 1.00 64.62 102 GLY A N 1
ATOM 831 C CA . GLY A 1 102 ? 4.613 10.311 4.398 1.00 64.62 102 GLY A CA 1
ATOM 832 C C . GLY A 1 102 ? 5.299 9.909 5.705 1.00 64.62 102 GLY A C 1
ATOM 833 O O . GLY A 1 102 ? 5.799 8.793 5.831 1.00 64.62 102 GLY A O 1
ATOM 834 N N . ASN A 1 103 ? 5.299 10.804 6.700 1.00 54.25 103 ASN A N 1
ATOM 835 C CA . ASN A 1 103 ? 5.712 10.492 8.076 1.00 54.25 103 ASN A CA 1
ATOM 836 C C . ASN A 1 103 ? 4.653 9.619 8.769 1.00 54.25 103 ASN A C 1
ATOM 838 O O . ASN A 1 103 ? 4.062 10.006 9.780 1.00 54.25 103 ASN A O 1
ATOM 842 N N . PHE A 1 104 ? 4.394 8.448 8.196 1.00 52.12 104 PHE A N 1
ATOM 843 C CA . PHE A 1 104 ? 3.542 7.438 8.781 1.00 52.12 104 PHE A CA 1
ATOM 844 C C . PHE A 1 104 ? 4.299 6.814 9.953 1.00 52.12 104 PHE A C 1
ATOM 846 O O . PHE A 1 104 ? 5.065 5.864 9.801 1.00 52.12 104 PHE A O 1
ATOM 853 N N . GLU A 1 105 ? 4.142 7.390 11.142 1.00 45.50 105 GLU A N 1
ATOM 854 C CA . GLU A 1 105 ? 4.525 6.695 12.364 1.00 45.50 105 GLU A CA 1
ATOM 855 C C . GLU A 1 105 ? 3.588 5.494 12.523 1.00 45.50 105 GLU A C 1
ATOM 857 O O . GLU A 1 105 ? 2.467 5.623 13.014 1.00 45.50 105 GLU A O 1
ATOM 862 N N . ILE A 1 106 ? 4.045 4.309 12.105 1.00 47.19 106 ILE A N 1
ATOM 863 C CA . ILE A 1 106 ? 3.470 3.038 12.560 1.00 47.19 106 ILE A CA 1
ATOM 864 C C . ILE A 1 106 ? 3.869 2.879 14.029 1.00 47.19 106 ILE A C 1
ATOM 866 O O . ILE A 1 106 ? 4.773 2.129 14.387 1.00 47.19 106 ILE A O 1
ATOM 870 N N . SER A 1 107 ? 3.205 3.629 14.898 1.00 41.72 107 SER A N 1
ATOM 871 C CA . SER A 1 107 ? 3.302 3.470 16.344 1.00 41.72 107 SER A CA 1
ATOM 872 C C . SER A 1 107 ? 2.236 2.476 16.794 1.00 41.72 107 SER A C 1
ATOM 874 O O . SER A 1 107 ? 1.237 2.879 17.378 1.00 41.72 107 SER A O 1
ATOM 876 N N . CYS A 1 108 ? 2.402 1.197 16.447 1.00 41.47 108 CYS A N 1
ATOM 877 C CA . CYS A 1 108 ? 1.831 0.043 17.161 1.00 41.47 108 CYS A CA 1
ATOM 878 C C . CYS A 1 108 ? 2.111 -1.246 16.385 1.00 41.47 108 CYS A C 1
ATOM 880 O O . CYS A 1 108 ? 1.244 -1.693 15.645 1.00 41.47 108 CYS A O 1
ATOM 882 N N . ILE A 1 109 ? 3.300 -1.831 16.570 1.00 33.66 109 ILE A N 1
ATOM 883 C CA . ILE A 1 109 ? 3.463 -3.250 16.936 1.00 33.66 109 ILE A CA 1
ATOM 884 C C . ILE A 1 109 ? 4.778 -3.359 17.730 1.00 33.66 109 ILE A C 1
ATOM 886 O O . ILE A 1 109 ? 5.819 -3.690 17.165 1.00 33.66 109 ILE A O 1
ATOM 890 N N . LEU A 1 110 ? 4.737 -3.036 19.025 1.00 32.19 110 LEU A N 1
ATOM 891 C CA . LEU A 1 110 ? 5.540 -3.692 20.064 1.00 32.19 110 LEU A CA 1
ATOM 892 C C . LEU A 1 110 ? 4.957 -3.379 21.439 1.00 32.19 110 LEU A C 1
ATOM 894 O O . LEU A 1 110 ? 4.753 -2.177 21.707 1.00 32.19 110 LEU A O 1
#

Foldseek 3Di:
DVVVVVVVVVVVVVPPPPDPDDDDDDDDDPDDDQQPADQDPVLDDDPVVLVVLLVVLLPDDDLVVSLVSCVVRPRHPVSVVVVVVVPSDDDCSVVVNVVVNPPPPPPDDD

Sequence (110 aa):
MYQDEIIQRVNNAAEIENSNEMLIIRKIEESEKPMELMLNENDRISDIKIRKLVDCIVGRKIIAEKVLLIRDHFVSLHDYLDLLNSGCLFDDEYDALFATFGNFEISCIL

pLDDT: mean 72.5, std 15.59, range [32.19, 91.19]

Secondary structure (DSSP, 8-state):
-HHHHHHHHHHHHHH-TT-----------S-S-----B--GGGPPPHHHHHHHHHHHHT---HHHHHHHHHHH--BHHHHHHHHHTT---THHHHHHHHHT-S-------

Radius of gyration: 18.56 Å; chains: 1; bounding box: 28×32×54 Å

Organism: Bacillus spizizenii (NCBI:txid96241)